Protein AF-A0A379E0E3-F1 (afdb_monomer_lite)

Organism: NCBI:txid28130

Foldseek 3Di:
DVVVCVVVVCDPVCVVVVDDVVCCCPPPVLVVVCVVVVVVLVVVLVVLVVPDPDPVSSVVVNVVSVVVDDRPVVVVVPDPCCCVDPVNVVVVVVVVVVVVVVVVVPDDPPDD

pLDDT: mean 87.69, std 11.71, range [48.81, 98.25]

Secondary structure (DSSP, 8-state):
-HHHHHHTT--TTTGGGGS-HHHHIIIIIHHHHHHHHHHHHHHHHHHHHHH-SSHHHHHHHHHHHHHH---HHHHHHH--GGGGSHHHHHHHHHHHHHHHHHHHTTSPP---

Structure (mmCIF, N/CA/C/O backbone):
data_AF-A0A379E0E3-F1
#
_entry.id   AF-A0A379E0E3-F1
#
loop_
_atom_site.group_PDB
_atom_site.id
_atom_site.type_symbol
_atom_site.label_atom_id
_atom_site.label_alt_id
_atom_site.label_comp_id
_atom_site.label_asym_id
_atom_site.label_entity_id
_atom_site.label_seq_id
_atom_site.pdbx_PDB_ins_code
_atom_site.Cartn_x
_atom_site.Cartn_y
_atom_site.Cartn_z
_atom_site.occupancy
_atom_site.B_iso_or_equiv
_atom_site.auth_seq_id
_atom_site.auth_comp_id
_atom_site.auth_asym_id
_atom_site.auth_atom_id
_atom_site.pdbx_PDB_model_num
ATOM 1 N N . MET A 1 1 ? -30.449 -12.482 14.957 1.00 63.12 1 MET A N 1
ATOM 2 C CA . MET A 1 1 ? -29.069 -12.494 14.410 1.00 63.12 1 MET A CA 1
ATOM 3 C C . MET A 1 1 ? -28.613 -11.135 13.870 1.00 63.12 1 MET A C 1
ATOM 5 O O . MET A 1 1 ? -27.628 -10.616 14.372 1.00 63.12 1 MET A O 1
ATOM 9 N N . LYS A 1 2 ? -29.271 -10.526 12.862 1.00 73.44 2 LYS A N 1
ATOM 10 C CA . LYS A 1 2 ? -28.854 -9.197 12.344 1.00 73.44 2 LYS A CA 1
ATOM 11 C C . LYS A 1 2 ? -29.032 -8.062 13.362 1.00 73.44 2 LYS A C 1
ATOM 13 O O . LYS A 1 2 ? -28.179 -7.184 13.435 1.00 73.44 2 LYS A O 1
ATOM 18 N N . GLU A 1 3 ? -30.115 -8.085 14.136 1.00 81.25 3 GLU A N 1
ATOM 19 C CA . GLU A 1 3 ? -30.356 -7.079 15.178 1.00 81.25 3 GLU A CA 1
ATOM 20 C C . GLU A 1 3 ? -29.383 -7.230 16.349 1.00 81.25 3 GLU A C 1
ATOM 22 O O . GLU A 1 3 ? -28.804 -6.239 16.776 1.00 81.25 3 GLU A O 1
ATOM 27 N N . ASP A 1 4 ? -29.090 -8.459 16.776 1.00 81.19 4 ASP A N 1
ATOM 28 C CA . ASP A 1 4 ? -28.134 -8.742 17.861 1.00 81.19 4 ASP A CA 1
ATOM 29 C C . ASP A 1 4 ? -26.728 -8.201 17.555 1.00 81.19 4 ASP A C 1
ATOM 31 O O . ASP A 1 4 ? -26.085 -7.579 18.394 1.00 81.19 4 ASP A O 1
ATOM 35 N N . ILE A 1 5 ? -26.268 -8.370 16.312 1.00 82.19 5 ILE A N 1
ATOM 36 C CA . ILE A 1 5 ? -24.976 -7.852 15.840 1.00 82.19 5 ILE A CA 1
ATOM 37 C C . ILE A 1 5 ? -24.971 -6.313 15.843 1.00 82.19 5 ILE A C 1
ATOM 39 O O . ILE A 1 5 ? -23.987 -5.686 16.239 1.00 82.19 5 ILE A O 1
ATOM 43 N N . LYS A 1 6 ? -26.095 -5.691 15.476 1.00 83.75 6 LYS A N 1
ATOM 44 C CA . LYS A 1 6 ? -26.261 -4.234 15.531 1.00 83.75 6 LYS A CA 1
ATOM 45 C C . LYS A 1 6 ? -26.279 -3.717 16.974 1.00 83.75 6 LYS A C 1
ATOM 47 O O . LYS A 1 6 ? -25.661 -2.690 17.24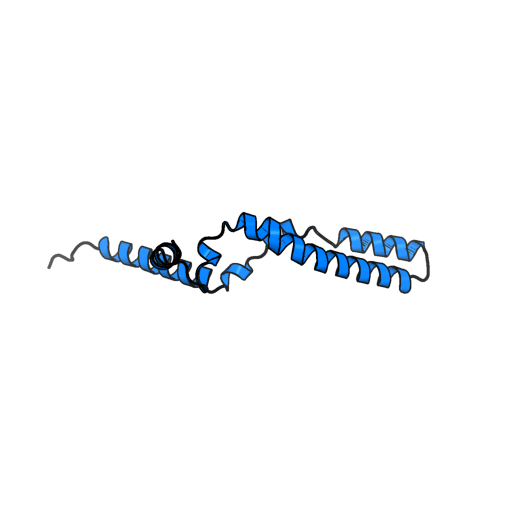8 1.00 83.75 6 LYS A O 1
ATOM 52 N N . HIS A 1 7 ? -26.914 -4.443 17.897 1.00 85.38 7 HIS A N 1
ATOM 53 C CA . HIS A 1 7 ? -26.894 -4.151 19.335 1.00 85.38 7 HIS A CA 1
ATOM 54 C C . HIS A 1 7 ? -25.488 -4.239 19.939 1.00 85.38 7 HIS A C 1
ATOM 56 O O . HIS A 1 7 ? -25.162 -3.461 20.830 1.00 85.38 7 HIS A O 1
ATOM 62 N N . LEU A 1 8 ? -24.627 -5.114 19.409 1.00 81.38 8 LEU A N 1
ATOM 63 C CA . LEU A 1 8 ? -23.209 -5.199 19.779 1.00 81.38 8 LEU A CA 1
ATOM 64 C C . LEU A 1 8 ? -22.348 -4.055 19.213 1.00 81.38 8 LEU A C 1
ATOM 66 O O . LEU A 1 8 ? -21.138 -4.046 19.431 1.00 81.38 8 LEU A O 1
ATOM 70 N N . GLY A 1 9 ? -22.946 -3.094 18.498 1.00 80.19 9 GLY A N 1
ATOM 71 C CA . GLY A 1 9 ? -22.261 -1.919 17.959 1.00 80.19 9 GLY A CA 1
ATOM 72 C C . GLY A 1 9 ? -21.726 -2.095 16.539 1.00 80.19 9 GLY A C 1
ATOM 73 O O . GLY A 1 9 ? -21.021 -1.214 16.046 1.00 80.19 9 GLY A O 1
ATOM 74 N N . VAL A 1 10 ? -22.068 -3.188 15.850 1.00 84.38 10 VAL A N 1
ATOM 75 C CA . VAL A 1 10 ? -21.678 -3.419 14.453 1.00 84.38 10 VAL A CA 1
ATOM 76 C C . VAL A 1 10 ? -22.637 -2.668 13.524 1.00 84.38 10 VAL A C 1
ATOM 78 O O . VAL A 1 10 ? -23.772 -3.073 13.274 1.00 84.38 10 VAL A O 1
ATOM 81 N N . THR A 1 11 ? -22.169 -1.542 12.999 1.00 86.56 11 THR A N 1
ATOM 82 C CA . THR A 1 11 ? -22.868 -0.686 12.028 1.00 86.56 11 THR A CA 1
ATOM 83 C C . THR A 1 11 ? -22.024 -0.576 10.759 1.00 86.56 11 THR A C 1
ATOM 85 O O . THR A 1 11 ? -20.824 -0.849 10.827 1.00 86.56 11 THR A O 1
ATOM 88 N N . PRO A 1 12 ? -22.559 -0.147 9.602 1.00 83.94 12 PRO A N 1
ATOM 89 C CA . PRO A 1 12 ? -21.736 0.059 8.405 1.00 83.94 12 PRO A CA 1
ATOM 90 C C . PRO A 1 12 ? -20.495 0.935 8.655 1.00 83.94 12 PRO A C 1
ATOM 92 O O . PRO A 1 12 ? -19.447 0.707 8.062 1.00 83.94 12 PRO A O 1
ATOM 95 N N . GLN A 1 13 ? -20.586 1.886 9.588 1.00 81.75 13 GLN A N 1
ATOM 96 C CA . GLN A 1 13 ? -19.505 2.793 9.969 1.00 81.75 13 GLN A CA 1
ATOM 97 C C . GLN A 1 13 ? -18.474 2.160 10.917 1.00 81.75 13 GLN A C 1
ATOM 99 O O . GLN A 1 13 ? -17.332 2.606 10.948 1.00 81.75 13 GLN A O 1
ATOM 104 N N . THR A 1 14 ? -18.847 1.140 11.694 1.00 80.44 14 THR A N 1
ATOM 105 C CA . THR A 1 14 ? -18.003 0.528 12.741 1.00 80.44 14 THR A CA 1
ATOM 106 C C . THR A 1 14 ? -17.624 -0.921 12.454 1.00 80.44 14 THR A C 1
ATOM 108 O O . THR A 1 14 ? -16.769 -1.468 13.139 1.00 80.44 14 THR A O 1
ATOM 111 N N . THR A 1 15 ? -18.202 -1.547 11.424 1.00 82.06 15 THR A N 1
ATOM 112 C CA . THR A 1 15 ? -17.990 -2.967 11.089 1.00 82.06 15 THR A CA 1
ATOM 113 C C . THR A 1 15 ? -16.513 -3.299 10.883 1.00 82.06 15 THR A C 1
ATOM 115 O O . THR A 1 15 ? -16.078 -4.379 11.271 1.00 82.06 15 THR A O 1
ATOM 118 N N . TYR A 1 16 ? -15.714 -2.361 10.359 1.00 76.06 16 TYR A N 1
ATOM 119 C CA . TYR A 1 16 ? -14.273 -2.563 10.173 1.00 76.06 16 TYR A CA 1
ATOM 120 C C . TYR A 1 16 ? -13.519 -2.844 11.490 1.00 76.06 16 TYR A C 1
ATOM 122 O O . TYR A 1 16 ? -12.468 -3.474 11.445 1.00 76.06 16 TYR A O 1
ATOM 130 N N . LEU A 1 17 ? -14.052 -2.425 12.649 1.00 75.56 17 LEU A N 1
ATOM 131 C CA . LEU A 1 17 ? -13.477 -2.695 13.977 1.00 75.56 17 LEU A CA 1
ATOM 132 C C . LEU A 1 17 ? -13.638 -4.156 14.416 1.00 75.56 17 LEU A C 1
ATOM 134 O O . LEU A 1 17 ? -12.892 -4.620 15.272 1.00 75.56 17 LEU A O 1
ATOM 138 N N . TYR A 1 18 ? -14.600 -4.873 13.836 1.00 77.69 18 TYR A N 1
ATOM 139 C CA . TYR A 1 18 ? -14.919 -6.263 14.174 1.00 77.69 18 TYR A CA 1
ATOM 140 C C . TYR A 1 18 ? -14.301 -7.257 13.185 1.00 77.69 18 TYR A C 1
ATOM 142 O O . TYR A 1 18 ? -14.430 -8.469 13.347 1.00 77.69 18 TYR A O 1
ATOM 150 N N . ILE A 1 19 ? -13.619 -6.751 12.155 1.00 80.50 19 ILE A N 1
ATOM 151 C CA . ILE A 1 19 ? -12.837 -7.560 11.226 1.00 80.50 19 ILE A CA 1
ATOM 152 C C . ILE A 1 19 ? -11.437 -7.715 11.807 1.00 80.50 19 ILE A C 1
ATOM 154 O O . ILE A 1 19 ? -10.823 -6.759 12.283 1.00 80.50 19 ILE A O 1
ATOM 158 N N . GLN A 1 20 ? -10.889 -8.922 11.726 1.00 82.88 20 GLN A N 1
ATOM 159 C CA . GLN A 1 20 ? -9.505 -9.135 12.110 1.00 82.88 20 GLN A CA 1
ATOM 160 C C . GLN A 1 20 ? -8.581 -8.407 11.122 1.00 82.88 20 GLN A C 1
ATOM 162 O O . GLN A 1 20 ? -8.517 -8.757 9.942 1.00 82.88 20 GLN A O 1
ATOM 167 N N . GLY A 1 21 ? -7.856 -7.395 11.607 1.00 81.31 21 GLY A N 1
ATOM 168 C CA . GLY A 1 21 ? -7.066 -6.501 10.754 1.00 81.31 21 GLY A CA 1
ATOM 169 C C . GLY A 1 21 ? -6.034 -7.217 9.877 1.00 81.31 21 GLY A C 1
ATOM 170 O O . GLY A 1 21 ? -5.831 -6.813 8.735 1.00 81.31 21 GLY A O 1
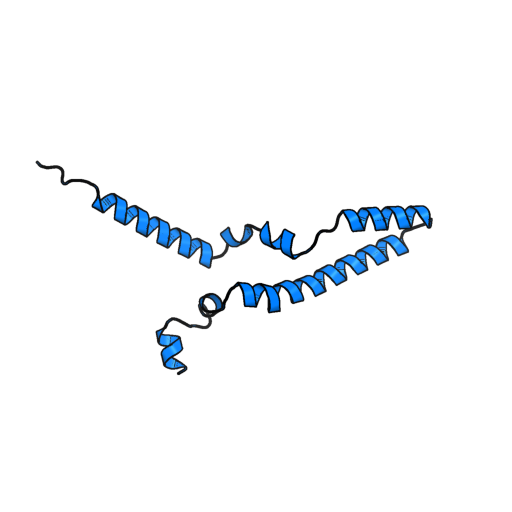ATOM 171 N N . HIS A 1 22 ? -5.439 -8.315 10.361 1.00 85.94 22 HIS A N 1
ATOM 172 C CA . HIS A 1 22 ? -4.476 -9.094 9.575 1.00 85.94 22 HIS A CA 1
ATOM 173 C C . HIS A 1 22 ? -5.137 -9.790 8.368 1.00 85.94 22 HIS A C 1
ATOM 175 O O . HIS A 1 22 ? -4.593 -9.744 7.273 1.00 85.94 22 HIS A O 1
ATOM 181 N N . HIS A 1 23 ? -6.359 -10.320 8.513 1.00 88.50 23 HIS A N 1
ATOM 182 C CA . HIS A 1 23 ? -7.087 -10.927 7.395 1.00 88.50 23 HIS A CA 1
ATOM 183 C C . HIS A 1 23 ? -7.416 -9.902 6.306 1.00 88.50 23 HIS A C 1
ATOM 185 O O . HIS A 1 23 ? -7.296 -10.212 5.121 1.00 88.50 23 HIS A O 1
ATOM 191 N N . LEU A 1 24 ? -7.815 -8.684 6.690 1.00 86.62 24 LEU A N 1
ATOM 192 C CA . LEU A 1 24 ? -8.054 -7.598 5.736 1.00 86.62 24 LEU A CA 1
ATOM 193 C C . LEU A 1 24 ? -6.753 -7.200 5.023 1.00 86.62 24 LEU A C 1
ATOM 195 O O . LEU A 1 24 ? -6.742 -6.985 3.809 1.00 86.62 24 LEU A O 1
ATOM 199 N N . PHE A 1 25 ? -5.655 -7.130 5.775 1.00 88.44 25 PHE A N 1
ATOM 200 C CA . PHE A 1 25 ? -4.338 -6.811 5.245 1.00 88.44 25 PHE A CA 1
ATOM 201 C C . PHE A 1 25 ? -3.876 -7.850 4.211 1.00 88.44 25 PHE A C 1
ATOM 203 O O . PHE A 1 25 ? -3.595 -7.485 3.069 1.00 88.44 25 PHE A O 1
ATOM 210 N N . ASP A 1 26 ? -3.876 -9.131 4.575 1.00 91.12 26 ASP A N 1
ATOM 211 C CA . ASP A 1 26 ? -3.324 -10.212 3.752 1.00 91.12 26 ASP A CA 1
ATOM 212 C C . ASP A 1 26 ? -4.195 -10.546 2.533 1.00 91.12 26 ASP A C 1
ATOM 214 O O . ASP A 1 26 ? -3.664 -10.840 1.462 1.00 91.12 26 ASP A O 1
ATOM 218 N N . ASN A 1 27 ? -5.526 -10.476 2.662 1.00 91.69 27 ASN A N 1
ATOM 219 C CA . ASN A 1 27 ? -6.440 -10.933 1.607 1.00 91.69 27 ASN A CA 1
ATOM 220 C C . ASN A 1 27 ? -6.984 -9.816 0.713 1.00 91.69 27 ASN A C 1
ATOM 222 O O . ASN A 1 27 ? -7.441 -10.097 -0.394 1.00 91.69 27 ASN A O 1
ATOM 226 N N . VAL A 1 28 ? -6.961 -8.558 1.164 1.00 91.00 28 VAL A N 1
ATOM 227 C CA . VAL A 1 28 ? -7.529 -7.433 0.401 1.00 91.00 28 VAL A CA 1
ATOM 228 C C . VAL A 1 28 ? -6.462 -6.399 0.077 1.00 91.00 28 VAL A C 1
ATOM 230 O O . VAL A 1 28 ? -6.222 -6.111 -1.096 1.00 91.00 28 VAL A O 1
ATOM 233 N N . VAL A 1 29 ? -5.791 -5.863 1.098 1.00 91.25 29 VAL A N 1
ATOM 234 C CA . VAL A 1 29 ? -4.860 -4.738 0.927 1.00 91.25 29 VAL A CA 1
ATOM 235 C C . VAL A 1 29 ? -3.620 -5.152 0.135 1.00 91.25 29 VAL A C 1
ATOM 237 O O . VAL A 1 29 ? -3.301 -4.520 -0.874 1.00 91.25 29 VAL A O 1
ATOM 240 N N . VAL A 1 30 ? -2.934 -6.220 0.553 1.00 94.44 30 VAL A N 1
ATOM 241 C CA . VAL A 1 30 ? -1.708 -6.694 -0.107 1.00 94.44 30 VAL A CA 1
ATOM 242 C C . VAL A 1 30 ? -1.972 -7.124 -1.557 1.00 94.44 30 VAL A C 1
ATOM 244 O O . VAL A 1 30 ? -1.238 -6.659 -2.432 1.00 94.44 30 VAL A O 1
ATOM 247 N N . PRO A 1 31 ? -3.009 -7.927 -1.880 1.00 95.38 31 PRO A N 1
ATOM 248 C CA . PRO A 1 31 ? -3.291 -8.308 -3.261 1.00 95.38 31 PRO A CA 1
ATOM 249 C C . PRO A 1 31 ? -3.646 -7.119 -4.154 1.00 95.38 31 PRO A C 1
ATOM 251 O O . PRO A 1 31 ? -3.161 -7.054 -5.284 1.00 95.38 31 PRO A O 1
ATOM 254 N N . ALA A 1 32 ? -4.442 -6.164 -3.660 1.00 95.19 32 ALA A N 1
ATOM 255 C CA . ALA A 1 32 ? -4.803 -4.972 -4.424 1.00 95.19 32 ALA A CA 1
ATOM 256 C C . ALA A 1 32 ? -3.570 -4.115 -4.746 1.00 95.19 32 ALA A C 1
ATOM 258 O O . ALA A 1 32 ? -3.327 -3.788 -5.908 1.00 95.19 32 ALA A O 1
ATOM 259 N N . LEU A 1 33 ? -2.748 -3.813 -3.735 1.00 95.31 33 LEU A N 1
ATOM 260 C CA . LEU A 1 33 ? -1.529 -3.027 -3.924 1.00 95.31 33 LEU A CA 1
ATOM 261 C C . LEU A 1 33 ? -0.511 -3.745 -4.804 1.00 95.31 33 LEU A C 1
ATOM 263 O O . LEU A 1 33 ? 0.093 -3.111 -5.663 1.00 95.31 33 LEU A O 1
ATOM 267 N N . LYS A 1 34 ? -0.368 -5.067 -4.660 1.00 95.50 34 LYS A N 1
ATOM 268 C CA . LYS A 1 34 ? 0.529 -5.862 -5.502 1.00 95.50 34 LYS A CA 1
ATOM 269 C C . LYS A 1 34 ? 0.217 -5.698 -6.983 1.00 95.50 34 LYS A C 1
ATOM 271 O O . LYS A 1 34 ? 1.125 -5.450 -7.764 1.00 95.50 34 LYS A O 1
ATOM 276 N N . ARG A 1 35 ? -1.060 -5.735 -7.373 1.00 96.19 35 ARG A N 1
ATOM 277 C CA . ARG A 1 35 ? -1.456 -5.545 -8.779 1.00 96.19 35 ARG A CA 1
ATOM 278 C C . ARG A 1 35 ? -1.047 -4.178 -9.326 1.00 96.19 35 ARG A C 1
ATOM 280 O O . ARG A 1 35 ? -0.602 -4.102 -10.470 1.00 96.19 35 ARG A O 1
ATOM 287 N N . VAL A 1 36 ? -1.185 -3.130 -8.515 1.00 96.62 36 VAL A N 1
ATOM 288 C CA . VAL A 1 36 ? -0.798 -1.763 -8.885 1.00 96.62 36 VAL A CA 1
ATOM 289 C C . VAL A 1 36 ? 0.723 -1.643 -8.984 1.00 96.62 36 VAL A C 1
ATOM 291 O O . VAL A 1 36 ? 1.229 -1.214 -10.016 1.00 96.62 36 VAL A O 1
ATOM 294 N N . CYS A 1 37 ? 1.460 -2.076 -7.960 1.00 96.00 37 CYS A N 1
ATOM 295 C CA . CYS A 1 37 ? 2.922 -2.019 -7.944 1.00 96.00 37 CYS A CA 1
ATOM 296 C C . CYS A 1 37 ? 3.540 -2.834 -9.086 1.00 96.00 37 CYS A C 1
ATOM 298 O O . CYS A 1 37 ? 4.392 -2.318 -9.799 1.00 96.00 37 CYS A O 1
ATOM 300 N N . ASP A 1 38 ? 3.058 -4.056 -9.325 1.00 95.75 38 ASP A N 1
ATOM 301 C CA . ASP A 1 38 ? 3.530 -4.901 -10.424 1.00 95.75 38 ASP A CA 1
ATOM 302 C C . ASP A 1 38 ? 3.312 -4.223 -11.787 1.00 95.75 38 ASP A C 1
ATOM 304 O O . ASP A 1 38 ? 4.096 -4.410 -12.716 1.00 95.75 38 ASP A O 1
ATOM 308 N N . ARG A 1 39 ? 2.224 -3.453 -11.941 1.00 97.75 39 ARG A N 1
ATOM 309 C CA . ARG A 1 39 ? 1.967 -2.694 -13.169 1.00 97.75 39 ARG A CA 1
ATOM 310 C C . ARG A 1 39 ? 2.959 -1.545 -13.329 1.00 97.75 39 ARG A C 1
ATOM 312 O O . ARG A 1 39 ? 3.544 -1.435 -14.398 1.00 97.75 39 ARG A O 1
ATOM 319 N N . LEU A 1 40 ? 3.170 -0.758 -12.276 1.00 97.62 40 LEU A N 1
ATOM 320 C CA . LEU A 1 40 ? 4.111 0.364 -12.283 1.00 97.62 40 LEU A CA 1
ATOM 321 C C . LEU A 1 40 ? 5.549 -0.092 -12.558 1.00 97.62 40 LEU A C 1
ATOM 323 O O . LEU A 1 40 ? 6.247 0.547 -13.339 1.00 97.62 40 LEU A O 1
ATOM 327 N N . ILE A 1 41 ? 5.963 -1.219 -11.971 1.00 97.06 41 ILE A N 1
ATOM 328 C CA . ILE A 1 41 ? 7.279 -1.827 -12.213 1.00 97.06 41 ILE A CA 1
ATOM 329 C C . ILE A 1 41 ? 7.438 -2.184 -13.691 1.00 97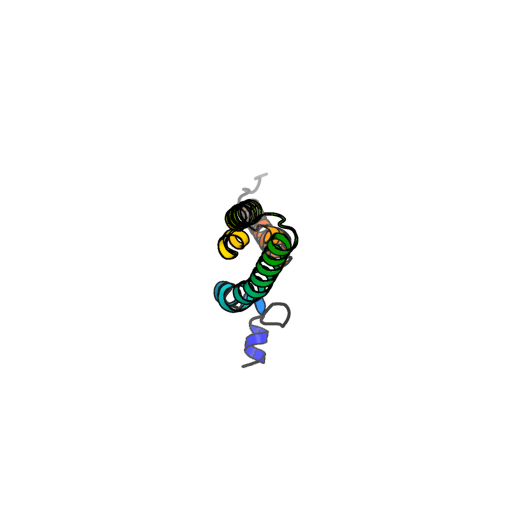.06 41 ILE A C 1
ATOM 331 O O . ILE A 1 41 ? 8.410 -1.772 -14.314 1.00 97.06 41 ILE A O 1
ATOM 335 N N . ARG A 1 42 ? 6.456 -2.874 -14.285 1.00 97.50 42 ARG A N 1
ATOM 336 C CA . ARG A 1 42 ? 6.502 -3.240 -15.711 1.00 97.50 42 ARG A CA 1
ATOM 337 C C . ARG A 1 42 ? 6.508 -2.034 -16.643 1.00 97.50 42 ARG A C 1
ATOM 339 O O . ARG A 1 42 ? 7.197 -2.062 -17.660 1.00 97.50 42 ARG A O 1
ATOM 346 N N . ASP A 1 43 ? 5.717 -1.009 -16.334 1.00 98.25 43 ASP A N 1
ATOM 347 C CA . ASP A 1 43 ? 5.671 0.210 -17.143 1.00 98.25 43 ASP A CA 1
ATOM 348 C C . ASP A 1 43 ? 7.048 0.904 -17.121 1.00 98.25 43 ASP A C 1
ATOM 350 O O . ASP A 1 43 ? 7.559 1.271 -18.178 1.00 98.25 43 ASP A O 1
ATOM 354 N N . MET A 1 44 ? 7.703 0.959 -15.955 1.00 97.88 44 MET A N 1
ATOM 355 C CA . MET A 1 44 ? 9.059 1.502 -15.814 1.00 97.88 44 MET A CA 1
ATOM 356 C C . MET A 1 44 ? 10.119 0.651 -16.530 1.00 97.88 44 MET A C 1
ATOM 358 O O . MET A 1 44 ? 10.960 1.177 -17.254 1.00 97.88 44 MET A O 1
ATOM 362 N N . GLU A 1 45 ? 10.071 -0.677 -16.393 1.00 97.38 45 GLU A N 1
ATOM 363 C CA . GLU A 1 45 ? 10.966 -1.579 -17.129 1.00 97.38 45 GLU A CA 1
ATOM 364 C C . GLU A 1 45 ? 10.807 -1.409 -18.646 1.00 97.38 45 GLU A C 1
ATOM 366 O O . GLU A 1 45 ? 11.797 -1.367 -19.373 1.00 97.38 45 GLU A O 1
ATOM 371 N N . THR A 1 46 ? 9.570 -1.258 -19.129 1.00 97.94 46 THR A N 1
ATOM 372 C CA . THR A 1 46 ? 9.274 -1.014 -20.549 1.00 97.94 46 THR A CA 1
ATOM 373 C C . THR A 1 46 ? 9.851 0.322 -21.016 1.00 97.94 46 THR A C 1
ATOM 375 O O . THR A 1 46 ? 10.387 0.409 -22.121 1.00 97.94 46 THR A O 1
ATOM 378 N N . GLU A 1 47 ? 9.775 1.359 -20.184 1.00 98.00 47 GLU A N 1
ATOM 379 C CA . GLU A 1 47 ? 10.359 2.669 -20.470 1.00 98.00 47 GLU A CA 1
ATOM 380 C C . GLU A 1 47 ? 11.888 2.601 -20.588 1.00 98.00 47 GLU A C 1
ATOM 382 O O . GLU A 1 47 ? 12.442 3.078 -21.580 1.00 98.00 47 GLU A O 1
ATOM 387 N N . ILE A 1 48 ? 12.563 1.921 -19.653 1.00 97.44 48 ILE A N 1
ATOM 388 C CA . ILE A 1 48 ? 14.015 1.677 -19.714 1.00 97.44 48 ILE A CA 1
ATOM 389 C C . ILE A 1 48 ? 14.379 0.950 -21.012 1.00 97.44 48 ILE A C 1
ATOM 391 O O . ILE A 1 48 ? 15.318 1.329 -21.713 1.00 97.44 48 ILE A O 1
A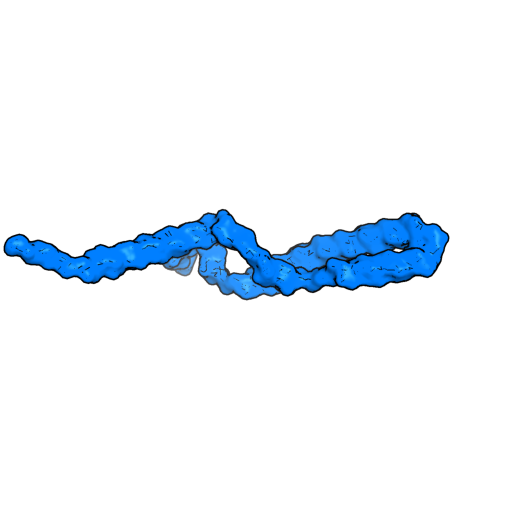TOM 395 N N . GLN A 1 49 ? 13.619 -0.088 -21.376 1.00 95.88 49 GLN A N 1
ATOM 396 C CA . GLN A 1 49 ? 13.874 -0.833 -22.608 1.00 95.88 49 GLN A CA 1
ATOM 397 C C . GLN A 1 49 ? 13.680 0.022 -23.862 1.00 95.88 49 GLN A C 1
ATOM 399 O O . GLN A 1 49 ? 14.456 -0.106 -24.805 1.00 95.88 49 GLN A O 1
ATOM 404 N N . ARG A 1 50 ? 12.668 0.892 -23.871 1.00 97.12 50 ARG A N 1
ATOM 405 C CA . ARG A 1 50 ? 12.366 1.782 -24.995 1.00 97.12 50 ARG A CA 1
ATOM 406 C C . ARG A 1 50 ? 13.417 2.879 -25.179 1.00 97.12 50 ARG A C 1
ATOM 408 O O . ARG A 1 50 ? 13.686 3.257 -26.316 1.00 97.12 50 ARG A O 1
ATOM 415 N N . ASN A 1 51 ? 13.974 3.397 -24.087 1.00 96.56 51 ASN A N 1
ATOM 416 C CA . ASN A 1 51 ? 14.904 4.529 -24.107 1.00 96.56 51 ASN A CA 1
ATOM 417 C C . ASN A 1 51 ? 16.374 4.111 -24.275 1.00 96.56 51 ASN A C 1
ATOM 419 O O . ASN A 1 51 ? 17.219 4.950 -24.588 1.00 96.56 51 ASN A O 1
ATOM 423 N N . ALA A 1 52 ? 16.698 2.833 -24.072 1.00 96.00 52 ALA A N 1
ATOM 424 C CA . ALA A 1 52 ? 18.070 2.360 -24.158 1.00 96.00 52 ALA A CA 1
ATOM 425 C C . ALA A 1 52 ? 18.614 2.385 -25.595 1.00 96.00 52 ALA A C 1
ATOM 427 O O . ALA A 1 52 ? 18.060 1.775 -26.507 1.00 96.00 52 ALA A O 1
ATOM 428 N N . VAL A 1 53 ? 19.775 3.021 -25.770 1.00 95.19 53 VAL A N 1
ATOM 429 C CA . VAL A 1 53 ? 20.514 3.032 -27.046 1.00 95.19 53 VAL A CA 1
ATOM 430 C C . VAL A 1 53 ? 21.452 1.822 -27.153 1.00 95.19 53 VAL A C 1
ATOM 432 O O . VAL A 1 53 ? 21.722 1.318 -28.243 1.00 95.19 53 VAL A O 1
ATOM 435 N N . HIS A 1 54 ? 21.933 1.316 -26.011 1.00 96.31 54 HIS A N 1
ATOM 436 C CA . HIS A 1 54 ? 22.878 0.204 -25.934 1.00 96.31 54 HIS A CA 1
ATOM 437 C C . HIS A 1 54 ? 22.456 -0.842 -24.896 1.00 96.31 54 HIS A C 1
ATOM 439 O O . HIS A 1 54 ? 22.022 -0.511 -23.794 1.00 96.31 54 HIS A O 1
ATOM 445 N N . ILE A 1 55 ? 22.692 -2.122 -25.204 1.00 95.94 55 ILE A N 1
ATOM 446 C CA . ILE A 1 55 ? 22.340 -3.257 -24.331 1.00 95.94 55 ILE A CA 1
ATOM 447 C C . ILE A 1 55 ? 23.012 -3.198 -22.947 1.00 95.94 55 ILE A C 1
ATOM 449 O O . ILE A 1 55 ? 22.442 -3.645 -21.955 1.00 95.94 55 ILE A O 1
ATOM 453 N N . VAL A 1 56 ? 24.220 -2.628 -22.857 1.00 97.25 56 VAL A N 1
ATOM 454 C CA . VAL A 1 56 ? 24.937 -2.463 -21.580 1.00 97.25 56 VAL A CA 1
ATOM 455 C C . VAL A 1 56 ? 24.267 -1.395 -20.716 1.00 97.25 56 VAL A C 1
ATOM 457 O O . VAL A 1 56 ? 24.050 -1.627 -19.530 1.00 97.25 56 VAL A O 1
ATOM 460 N N . GLN A 1 57 ? 23.878 -0.264 -21.311 1.00 97.00 57 GLN A N 1
ATOM 461 C CA . GLN A 1 57 ? 23.134 0.788 -20.615 1.00 97.00 57 GLN A CA 1
ATOM 462 C C . GLN A 1 57 ? 21.800 0.241 -20.090 1.00 97.00 57 GLN A C 1
ATOM 464 O O . GLN A 1 57 ? 21.520 0.361 -18.901 1.00 97.00 57 GLN A O 1
ATOM 469 N N . GLN A 1 58 ? 21.038 -0.446 -20.947 1.00 97.50 58 GLN A N 1
ATOM 470 C CA . GLN A 1 58 ? 19.763 -1.069 -20.583 1.00 97.50 58 GLN A CA 1
ATOM 471 C C . GLN A 1 58 ? 19.893 -1.986 -19.361 1.00 97.50 58 GLN A C 1
ATOM 473 O O . GLN A 1 58 ? 19.101 -1.909 -18.425 1.00 97.50 58 GLN A O 1
ATOM 478 N N . ARG A 1 59 ? 20.909 -2.860 -19.351 1.00 97.56 59 ARG A N 1
ATOM 479 C CA . ARG A 1 59 ? 21.161 -3.785 -18.236 1.00 97.56 59 ARG A CA 1
ATOM 480 C C . ARG A 1 59 ? 21.519 -3.057 -16.946 1.00 97.56 59 ARG A C 1
ATOM 482 O O . ARG A 1 59 ? 21.061 -3.468 -15.880 1.00 97.56 59 ARG A O 1
ATOM 489 N N . ASN A 1 60 ? 22.317 -1.996 -17.041 1.00 97.31 60 ASN A N 1
ATOM 490 C CA . ASN A 1 60 ? 22.711 -1.201 -15.883 1.00 97.31 60 ASN A CA 1
ATOM 491 C C . ASN A 1 60 ? 21.506 -0.478 -15.274 1.00 97.31 60 ASN A C 1
ATOM 493 O O . ASN A 1 60 ? 21.324 -0.520 -14.060 1.00 97.31 60 ASN A O 1
ATOM 497 N N . GLU A 1 61 ? 20.658 0.125 -16.108 1.00 97.88 61 GLU A N 1
ATOM 498 C CA . GLU A 1 61 ? 19.442 0.808 -15.660 1.00 97.88 61 GLU A CA 1
ATOM 499 C C . GLU A 1 61 ? 18.427 -0.167 -15.057 1.00 97.88 61 GLU A C 1
ATOM 501 O O . GLU A 1 61 ? 17.937 0.082 -13.958 1.00 97.88 61 GLU A O 1
ATOM 506 N N . LEU A 1 62 ? 18.179 -1.320 -15.694 1.00 97.81 62 LEU A N 1
ATOM 507 C CA . LEU A 1 62 ? 17.304 -2.359 -15.131 1.00 97.81 62 LEU A CA 1
ATOM 508 C C . LEU A 1 62 ? 17.815 -2.864 -13.775 1.00 97.81 62 LEU A C 1
ATOM 510 O O . LEU A 1 62 ? 17.031 -3.023 -12.842 1.00 97.81 62 LEU A O 1
ATOM 514 N N . SER A 1 63 ? 19.127 -3.080 -13.644 1.00 97.62 63 SER A N 1
ATOM 515 C CA . SER A 1 63 ? 19.730 -3.515 -12.377 1.00 97.62 63 SER A CA 1
ATOM 516 C C . SER A 1 63 ? 19.611 -2.430 -11.305 1.00 97.62 63 SER A C 1
ATOM 518 O O . SER A 1 63 ? 19.209 -2.713 -10.180 1.00 97.62 63 SER A O 1
ATOM 520 N N . SER A 1 64 ? 19.903 -1.173 -11.654 1.00 97.50 64 SER A N 1
ATOM 521 C CA . SER A 1 64 ? 19.764 -0.033 -10.742 1.00 97.50 64 SER A CA 1
ATOM 522 C C . SER A 1 64 ? 18.318 0.135 -10.269 1.00 97.50 64 SER A C 1
ATOM 524 O O . SER A 1 64 ? 18.079 0.250 -9.066 1.00 97.50 64 SER A O 1
ATOM 526 N N . TYR A 1 65 ? 17.352 0.050 -11.187 1.00 97.50 65 TYR A N 1
ATOM 527 C CA . TYR A 1 65 ? 15.934 0.114 -10.858 1.00 97.50 65 TYR A CA 1
ATOM 528 C C . TYR A 1 65 ? 15.508 -1.047 -9.953 1.00 97.50 65 TYR A C 1
ATOM 530 O O . TYR A 1 65 ? 14.929 -0.809 -8.892 1.00 97.50 65 TYR A O 1
ATOM 538 N N . SER A 1 66 ? 15.876 -2.285 -10.299 1.00 95.44 66 SER A N 1
ATOM 539 C CA . SER A 1 66 ? 15.584 -3.470 -9.484 1.00 95.44 66 SER A CA 1
ATOM 540 C C . SER A 1 66 ? 16.154 -3.377 -8.065 1.00 95.44 66 SER A C 1
ATOM 542 O O . SER A 1 66 ? 15.565 -3.942 -7.147 1.00 95.44 66 SER A O 1
ATOM 544 N N . HIS A 1 67 ? 17.282 -2.692 -7.865 1.00 96.00 67 HIS A N 1
ATOM 545 C CA . HIS A 1 67 ? 17.858 -2.465 -6.536 1.00 96.00 67 HIS A CA 1
ATOM 546 C C . HIS A 1 67 ? 17.184 -1.324 -5.764 1.00 96.00 67 HIS A C 1
ATOM 548 O O . HIS A 1 67 ? 17.279 -1.281 -4.539 1.00 96.00 67 HIS A O 1
ATOM 554 N N . SER A 1 68 ? 16.512 -0.407 -6.460 1.00 94.81 68 SER A N 1
ATOM 555 C CA . SER A 1 68 ? 15.795 0.720 -5.850 1.00 94.81 68 SER A CA 1
ATOM 556 C C . SER A 1 68 ? 14.375 0.383 -5.386 1.00 94.81 68 SER A C 1
ATOM 558 O O . SER A 1 68 ? 13.805 1.120 -4.582 1.00 94.81 68 SER A O 1
ATOM 560 N N . VAL A 1 69 ? 13.794 -0.714 -5.877 1.00 94.94 69 VAL A N 1
ATOM 561 C CA . VAL A 1 69 ? 12.453 -1.166 -5.484 1.00 94.94 69 VAL A CA 1
ATOM 562 C C . VAL A 1 69 ? 12.516 -2.086 -4.259 1.00 94.94 69 VAL A C 1
ATOM 564 O O . VAL A 1 69 ? 13.420 -2.904 -4.117 1.00 94.94 69 VAL A O 1
ATOM 567 N N . GLU A 1 70 ? 11.527 -1.979 -3.368 1.00 93.75 70 GLU A N 1
ATOM 568 C CA . GLU A 1 70 ? 11.399 -2.820 -2.168 1.00 93.75 70 GLU A CA 1
ATOM 569 C C . GLU A 1 70 ? 10.026 -3.512 -2.138 1.00 93.75 70 GLU A C 1
ATOM 571 O O . GLU A 1 70 ? 9.051 -3.063 -2.747 1.00 93.75 70 GLU A O 1
ATOM 576 N N . ASN A 1 71 ? 9.930 -4.623 -1.406 1.00 91.94 71 ASN A N 1
ATOM 577 C CA . ASN A 1 71 ? 8.673 -5.334 -1.211 1.00 91.94 71 ASN A CA 1
ATOM 578 C C . ASN A 1 71 ? 7.624 -4.477 -0.479 1.00 91.94 71 ASN A C 1
ATOM 580 O O . ASN A 1 71 ? 7.916 -3.740 0.465 1.00 91.94 71 ASN A O 1
ATOM 584 N N . ILE A 1 72 ? 6.359 -4.668 -0.857 1.00 91.88 72 ILE A N 1
ATOM 585 C CA . ILE A 1 72 ? 5.219 -3.869 -0.377 1.00 91.88 72 ILE A CA 1
ATOM 586 C C . ILE A 1 72 ? 5.006 -4.013 1.138 1.00 91.88 72 ILE A C 1
ATOM 588 O O . ILE A 1 72 ? 4.734 -3.032 1.824 1.00 91.88 72 ILE A O 1
ATOM 592 N N . ILE A 1 73 ? 5.131 -5.226 1.688 1.00 92.38 73 ILE A N 1
ATOM 593 C CA . ILE A 1 73 ? 4.821 -5.492 3.104 1.00 92.38 73 ILE A CA 1
ATOM 594 C C . ILE A 1 73 ? 5.746 -4.703 4.057 1.00 92.38 73 ILE A C 1
ATOM 596 O O . ILE A 1 73 ? 5.220 -4.004 4.927 1.00 92.38 73 ILE A O 1
ATOM 600 N N . PRO A 1 74 ? 7.089 -4.750 3.918 1.00 92.31 74 PRO A N 1
ATOM 601 C CA . PRO A 1 74 ? 7.992 -3.892 4.690 1.00 92.31 74 PRO A CA 1
ATOM 602 C C . PRO A 1 74 ? 7.665 -2.397 4.587 1.00 92.31 74 PRO A C 1
ATOM 604 O O . PRO A 1 74 ? 7.656 -1.704 5.606 1.00 92.31 74 PRO A O 1
ATOM 607 N N . MET A 1 75 ? 7.334 -1.912 3.385 1.00 91.25 75 MET A N 1
ATOM 608 C CA . MET A 1 75 ? 6.950 -0.514 3.157 1.00 91.25 75 MET A CA 1
ATOM 609 C C . MET A 1 75 ? 5.685 -0.124 3.924 1.00 91.25 75 MET A C 1
ATOM 611 O O . MET A 1 75 ? 5.658 0.913 4.588 1.00 91.25 75 MET A O 1
ATOM 615 N N . LEU A 1 76 ? 4.657 -0.975 3.903 1.00 89.50 76 LEU A N 1
ATOM 616 C CA . LEU A 1 76 ? 3.412 -0.734 4.633 1.00 89.50 76 LEU A CA 1
ATOM 617 C C . LEU A 1 76 ? 3.612 -0.753 6.151 1.00 89.50 76 LEU A C 1
ATOM 619 O O . LEU A 1 76 ? 2.984 0.035 6.849 1.00 89.50 76 LEU A O 1
ATOM 623 N N . ARG A 1 77 ? 4.514 -1.593 6.675 1.00 88.00 77 ARG A N 1
ATOM 624 C CA . ARG A 1 77 ? 4.822 -1.626 8.117 1.00 88.00 77 ARG A CA 1
ATOM 625 C C . ARG A 1 77 ? 5.505 -0.353 8.616 1.00 88.00 77 ARG A C 1
ATOM 627 O O . ARG A 1 77 ? 5.295 0.030 9.761 1.00 88.00 77 ARG A O 1
ATOM 634 N N . ARG A 1 78 ? 6.315 0.299 7.776 1.00 89.69 78 ARG A N 1
ATOM 635 C CA . ARG A 1 78 ? 6.956 1.588 8.097 1.00 89.69 78 ARG A CA 1
ATOM 636 C C . ARG A 1 78 ? 5.992 2.774 7.959 1.00 89.69 78 ARG A C 1
ATOM 638 O O . ARG A 1 78 ? 6.324 3.882 8.374 1.00 89.69 78 ARG A O 1
ATOM 645 N N . ASN A 1 79 ? 4.810 2.571 7.374 1.00 87.12 79 ASN A N 1
ATOM 646 C CA . ASN A 1 79 ? 3.842 3.638 7.176 1.00 87.12 79 ASN A CA 1
ATOM 647 C C . ASN A 1 79 ? 3.154 4.017 8.497 1.00 87.12 79 ASN A C 1
ATOM 649 O O . ASN A 1 79 ? 2.446 3.218 9.104 1.00 87.12 79 ASN A O 1
ATOM 653 N N . VAL A 1 80 ? 3.316 5.275 8.907 1.00 88.06 80 VAL A N 1
ATOM 654 C CA . VAL A 1 80 ? 2.704 5.824 10.129 1.00 88.06 80 VAL A CA 1
ATOM 655 C C . VAL A 1 80 ? 1.474 6.686 9.858 1.00 88.06 80 VAL A C 1
ATOM 657 O O . VAL A 1 80 ? 0.931 7.280 10.783 1.00 88.06 80 VAL A O 1
ATOM 660 N N . ALA A 1 81 ? 0.999 6.768 8.611 1.00 88.25 81 ALA A N 1
ATOM 661 C CA . ALA A 1 81 ? -0.104 7.658 8.240 1.00 88.25 81 ALA A CA 1
ATOM 662 C C . ALA A 1 81 ? -1.443 7.261 8.883 1.00 88.25 81 ALA A C 1
ATOM 664 O O . ALA A 1 81 ? -2.365 8.079 8.927 1.00 88.25 81 ALA A O 1
ATOM 665 N N . TYR A 1 82 ? -1.540 6.047 9.441 1.00 85.88 82 TYR A N 1
ATOM 666 C CA . TYR A 1 82 ? -2.670 5.637 10.273 1.00 85.88 82 TYR A CA 1
ATOM 667 C C . TYR A 1 82 ? -2.891 6.594 11.456 1.00 85.88 82 TYR A C 1
ATOM 669 O O . TYR A 1 82 ? -4.017 6.744 11.904 1.00 85.88 82 TYR A O 1
ATOM 677 N N . ASN A 1 83 ? -1.871 7.321 11.920 1.00 89.12 83 ASN A N 1
ATOM 678 C CA . ASN A 1 83 ? -2.033 8.313 12.985 1.00 89.12 83 ASN A CA 1
ATOM 679 C C . ASN A 1 83 ? -2.980 9.479 12.623 1.00 89.12 83 ASN A C 1
ATOM 681 O O . ASN A 1 83 ? -3.496 10.163 13.506 1.00 89.12 83 ASN A O 1
ATOM 685 N N . LYS A 1 84 ? -3.227 9.712 11.329 1.00 90.06 84 LYS A N 1
ATOM 686 C CA . LYS A 1 84 ? -4.169 10.725 10.839 1.00 90.06 84 LYS A CA 1
ATOM 687 C C . LYS A 1 84 ? -5.596 10.194 10.733 1.00 90.06 84 LYS A C 1
ATOM 689 O O . LYS A 1 84 ? -6.507 11.003 10.547 1.00 90.06 84 LYS A O 1
ATOM 694 N N . CYS A 1 85 ? -5.804 8.878 10.824 1.00 86.81 85 CYS A N 1
ATOM 695 C CA . CYS A 1 85 ? -7.123 8.289 10.664 1.00 86.81 85 CYS A CA 1
ATOM 696 C C . CYS A 1 85 ? -8.009 8.586 11.882 1.00 86.81 85 CYS A C 1
ATOM 698 O O . CYS A 1 85 ? -7.557 8.599 13.027 1.00 86.81 85 CYS A O 1
ATOM 700 N N . GLU A 1 86 ? -9.293 8.818 11.623 1.00 87.31 86 GLU A N 1
ATOM 701 C CA . GLU A 1 86 ? -10.282 9.099 12.666 1.00 87.31 86 GLU A CA 1
ATOM 702 C C . GLU A 1 86 ? -10.352 8.020 13.765 1.00 87.31 86 GLU A C 1
ATOM 704 O O . GLU A 1 86 ? -10.448 8.367 14.941 1.00 87.31 86 GLU A O 1
ATOM 709 N N . PRO A 1 87 ? -10.242 6.713 13.453 1.00 84.31 87 PRO A N 1
ATOM 710 C CA . PRO A 1 87 ? -10.193 5.673 14.481 1.00 84.31 87 PRO A CA 1
ATOM 711 C C . PRO A 1 87 ? -9.024 5.830 15.461 1.00 84.31 87 PRO A C 1
ATOM 713 O O . PRO A 1 87 ? -9.211 5.671 16.664 1.00 84.31 87 PRO A O 1
ATOM 716 N N . TYR A 1 88 ? -7.834 6.174 14.962 1.00 89.38 88 TYR A N 1
ATOM 717 C CA . TYR A 1 88 ? -6.659 6.388 15.805 1.00 89.38 88 TYR A CA 1
ATOM 718 C C . TYR A 1 88 ? -6.826 7.618 16.700 1.00 89.38 88 TYR A C 1
ATOM 720 O O . TYR A 1 88 ? -6.509 7.567 17.885 1.00 89.38 88 TYR A O 1
ATOM 728 N N . LYS A 1 89 ? -7.354 8.718 16.145 1.00 92.69 89 LYS A N 1
ATOM 729 C CA . LYS A 1 89 ? -7.608 9.952 16.902 1.00 92.69 89 LYS A CA 1
ATOM 730 C C . LYS A 1 89 ? -8.605 9.732 18.037 1.00 92.69 89 LYS A C 1
ATOM 732 O O . LYS A 1 89 ? -8.329 10.165 19.150 1.00 92.69 89 LYS A O 1
ATOM 737 N N . ARG A 1 90 ? -9.708 9.024 17.769 1.00 90.19 90 ARG A N 1
ATOM 738 C CA . ARG A 1 90 ? -10.709 8.672 18.789 1.00 90.19 90 ARG A CA 1
ATOM 739 C C . ARG A 1 90 ? -10.106 7.824 19.904 1.00 90.19 90 ARG A C 1
ATOM 741 O O . ARG A 1 90 ? -10.188 8.216 21.057 1.00 90.19 90 ARG A O 1
ATOM 748 N N . LEU A 1 91 ? -9.394 6.749 19.553 1.00 89.56 91 LEU A N 1
ATOM 749 C CA . LEU A 1 91 ? -8.711 5.908 20.542 1.00 89.56 91 LEU A CA 1
ATOM 750 C C . LEU A 1 91 ? -7.724 6.713 21.399 1.00 89.56 91 LEU A C 1
ATOM 752 O O . LEU A 1 91 ? -7.637 6.510 22.606 1.00 89.56 91 LEU A O 1
ATOM 756 N N . LYS A 1 92 ? -6.971 7.628 20.781 1.00 94.25 92 LYS A N 1
ATOM 757 C CA . LYS A 1 92 ? -6.037 8.494 21.501 1.00 94.25 92 LYS A CA 1
ATOM 758 C C . LYS A 1 92 ? -6.763 9.411 22.494 1.00 94.25 92 LYS A C 1
ATOM 760 O O . LYS A 1 92 ? -6.319 9.495 23.634 1.00 94.25 92 LYS A O 1
ATOM 765 N N . ALA A 1 93 ? -7.857 10.051 22.081 1.00 94.88 93 ALA A N 1
ATOM 766 C CA . ALA A 1 93 ? -8.660 10.909 22.952 1.00 94.88 93 ALA A CA 1
ATOM 767 C C . ALA A 1 93 ? -9.257 10.123 24.134 1.00 94.88 93 ALA A C 1
ATOM 769 O O . ALA A 1 93 ? -9.123 10.546 25.278 1.00 94.88 93 ALA A O 1
ATOM 770 N N . ASP A 1 94 ? -9.808 8.932 23.877 1.00 93.31 94 ASP A N 1
ATOM 771 C CA . ASP A 1 94 ? -10.373 8.066 24.921 1.00 93.31 94 ASP A CA 1
ATOM 772 C C . ASP A 1 94 ? -9.317 7.667 25.971 1.00 93.31 94 ASP A C 1
ATOM 774 O O . 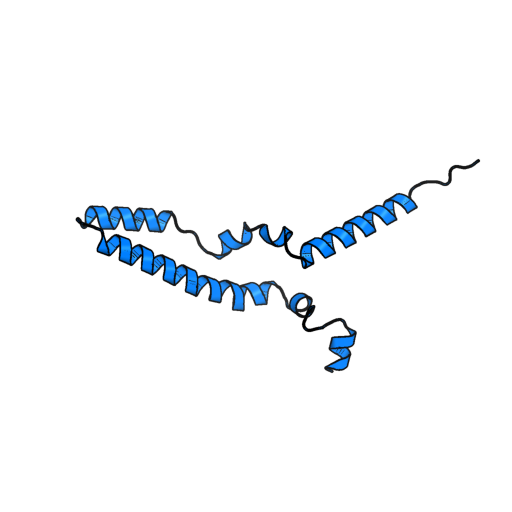ASP A 1 94 ? -9.589 7.635 27.174 1.00 93.31 94 ASP A O 1
ATOM 778 N N . LEU A 1 95 ? -8.085 7.385 25.529 1.00 94.88 95 LEU A N 1
ATOM 779 C CA . LEU A 1 95 ? -6.964 7.088 26.424 1.00 94.88 95 LEU A CA 1
ATOM 780 C C . LEU A 1 95 ? -6.543 8.316 27.241 1.00 94.88 95 LEU A C 1
ATOM 782 O O . LEU A 1 95 ? -6.303 8.190 28.442 1.00 94.88 95 LEU A O 1
ATOM 786 N N . GLU A 1 96 ? -6.452 9.492 26.617 1.00 95.38 96 GLU A N 1
ATOM 787 C CA . GLU A 1 96 ? -6.126 10.749 27.304 1.00 95.38 96 GLU A CA 1
ATOM 788 C C . GLU A 1 96 ? -7.150 11.061 28.405 1.00 95.38 96 GLU A C 1
ATOM 790 O O . GLU A 1 96 ? -6.763 11.317 29.550 1.00 95.38 96 GLU A O 1
ATOM 795 N N . ASP A 1 97 ? -8.442 10.929 28.104 1.00 95.19 97 ASP A N 1
ATOM 796 C CA . ASP A 1 97 ? -9.528 11.096 29.070 1.00 95.19 97 ASP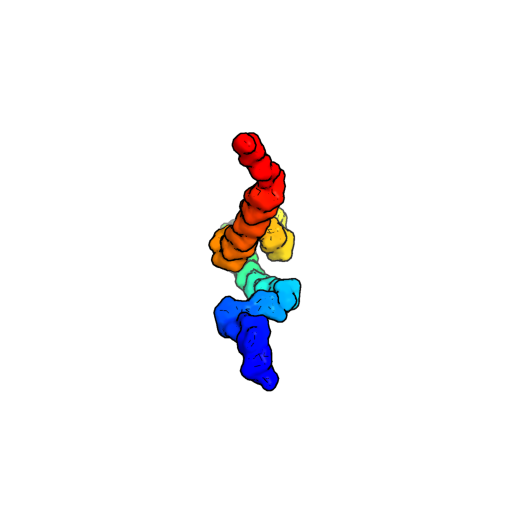 A CA 1
ATOM 797 C C . ASP A 1 97 ? -9.428 10.096 30.227 1.00 95.19 97 ASP A C 1
ATOM 799 O O . ASP A 1 97 ? -9.557 10.471 31.398 1.00 95.19 97 ASP A O 1
ATOM 803 N N . PHE A 1 98 ? -9.157 8.822 29.928 1.00 94.44 98 PHE A N 1
ATOM 804 C CA . PHE A 1 98 ? -8.973 7.793 30.949 1.00 94.44 98 PHE A CA 1
ATOM 805 C C . PHE A 1 98 ? -7.797 8.110 31.885 1.00 94.44 98 PHE A C 1
ATOM 807 O O . PHE A 1 98 ? -7.916 7.980 33.107 1.00 94.44 98 PHE A O 1
ATOM 814 N N . PHE A 1 99 ? -6.658 8.550 31.346 1.00 93.75 99 PHE A N 1
ATOM 815 C CA . PHE A 1 99 ? -5.499 8.911 32.165 1.00 93.75 99 PHE A CA 1
ATOM 816 C C . PHE A 1 99 ? -5.734 10.174 32.997 1.00 93.75 99 PHE A C 1
ATOM 818 O O . PHE A 1 99 ? -5.269 10.232 34.137 1.00 93.75 99 PHE A O 1
ATOM 825 N N . ASN A 1 100 ? -6.461 11.161 32.471 1.00 92.38 100 ASN A N 1
ATOM 826 C CA . ASN A 1 100 ? -6.769 12.397 33.192 1.00 92.38 100 ASN A CA 1
ATOM 827 C C . ASN A 1 100 ? -7.710 12.148 34.378 1.00 92.38 100 ASN A C 1
ATOM 829 O O . ASN A 1 100 ? -7.399 12.560 35.496 1.00 92.38 100 ASN A O 1
ATOM 833 N N . ARG A 1 101 ? -8.774 11.356 34.190 1.00 85.75 101 ARG A N 1
ATOM 834 C CA . ARG A 1 101 ? -9.682 10.950 35.283 1.00 85.75 101 ARG A CA 1
ATOM 835 C C . ARG A 1 101 ? -8.952 10.211 36.412 1.00 85.75 101 ARG A C 1
ATOM 837 O O . ARG A 1 101 ? -9.255 10.398 37.586 1.00 85.75 101 ARG A O 1
ATOM 844 N N . ASN A 1 102 ? -7.954 9.395 36.067 1.00 78.00 102 ASN A N 1
ATOM 845 C CA . ASN A 1 102 ? -7.130 8.671 37.042 1.00 78.00 102 ASN A CA 1
ATOM 846 C C . ASN A 1 102 ? -6.088 9.543 37.768 1.00 78.00 102 ASN A C 1
ATOM 848 O O . ASN A 1 102 ? -5.506 9.097 38.759 1.00 78.00 102 ASN A O 1
ATOM 852 N N . LYS A 1 103 ? -5.809 10.758 37.282 1.00 74.81 103 LYS A N 1
ATOM 853 C CA . LYS A 1 103 ? -4.963 11.730 37.991 1.00 74.81 103 LYS A CA 1
ATOM 854 C C . LYS A 1 103 ? -5.768 12.511 39.026 1.00 74.81 103 LYS A C 1
ATOM 856 O O . LYS A 1 103 ? -5.285 12.682 40.140 1.00 74.81 103 LYS A O 1
ATOM 861 N N . GLU A 1 104 ? -6.995 12.909 38.694 1.00 62.53 104 GLU A N 1
ATOM 862 C CA . GLU A 1 104 ? -7.901 13.627 39.607 1.00 62.53 104 GLU A CA 1
ATOM 863 C C . GLU A 1 104 ? -8.307 12.780 40.826 1.00 62.53 104 GLU A C 1
ATOM 865 O O . GLU A 1 104 ? -8.449 13.300 41.931 1.00 62.53 104 GLU A O 1
ATOM 870 N N . SER A 1 105 ? -8.405 11.456 40.670 1.00 58.56 105 SER A N 1
ATOM 871 C CA . SER A 1 105 ? -8.707 10.530 41.771 1.00 58.56 105 SER A CA 1
ATOM 872 C C . SER A 1 105 ? -7.550 10.297 42.756 1.00 58.56 105 SER A C 1
ATOM 874 O O . SER A 1 105 ? -7.756 9.669 43.794 1.00 58.56 105 SER A O 1
ATOM 876 N N . LYS A 1 106 ? -6.334 10.784 42.460 1.00 57.84 106 LYS A N 1
ATOM 877 C CA . LYS A 1 106 ? -5.141 10.630 43.317 1.00 57.84 106 LYS A CA 1
ATOM 878 C C . LYS A 1 106 ? -4.770 11.886 44.110 1.00 57.84 106 LYS A C 1
ATOM 880 O O . LYS A 1 106 ? -3.828 11.833 44.898 1.00 57.84 106 LYS A O 1
ATOM 885 N N . THR A 1 107 ? -5.476 12.998 43.931 1.00 52.44 107 THR A N 1
ATOM 886 C CA . THR A 1 107 ? -5.290 14.202 44.755 1.00 52.44 107 THR A CA 1
ATOM 887 C C . THR A 1 107 ? -5.927 13.990 46.136 1.00 52.44 107 THR A C 1
ATOM 889 O O . THR A 1 107 ? -7.137 13.769 46.196 1.00 52.44 107 THR A O 1
ATOM 892 N N . PRO A 1 108 ? -5.168 14.030 47.255 1.00 55.38 108 PRO A N 1
ATOM 893 C CA . PRO A 1 108 ? -5.766 13.961 48.585 1.00 55.38 108 PRO A CA 1
ATOM 894 C C . PRO A 1 108 ? -6.652 15.195 48.809 1.00 55.38 108 PRO A C 1
ATOM 896 O O . PRO A 1 108 ? -6.320 16.264 48.285 1.00 55.38 108 PRO A O 1
ATOM 899 N N . PRO A 1 109 ? -7.736 15.101 49.600 1.00 54.72 109 PRO A N 1
ATOM 900 C CA . PRO A 1 109 ? -8.487 16.285 49.985 1.00 54.72 109 PRO A CA 1
ATOM 901 C C . PRO A 1 109 ? -7.544 17.228 50.734 1.00 54.72 109 PRO A C 1
ATOM 903 O O . PRO A 1 109 ? -6.895 16.816 51.698 1.00 54.72 109 PRO A O 1
ATOM 906 N N . LEU A 1 110 ? -7.468 18.482 50.289 1.00 58.72 110 LEU A N 1
ATOM 907 C CA . LEU A 1 110 ? -6.866 19.556 51.068 1.00 58.72 110 LEU A CA 1
ATOM 908 C C . LEU A 1 110 ? -7.711 19.678 52.347 1.00 58.72 110 LEU A C 1
ATOM 910 O O . LEU A 1 110 ? -8.851 20.137 52.292 1.00 58.72 110 LEU A O 1
ATOM 914 N N . GLN A 1 111 ? -7.203 19.161 53.467 1.00 50.25 111 GLN A N 1
ATOM 915 C CA . GLN A 1 111 ? -7.838 19.353 54.768 1.00 50.25 111 GLN A CA 1
ATOM 916 C C . GLN A 1 111 ? -7.701 20.835 55.128 1.00 50.25 111 GLN A C 1
ATOM 918 O O . GLN A 1 111 ? -6.582 21.348 55.199 1.00 50.25 111 GLN A O 1
ATOM 923 N N . ALA A 1 112 ? -8.847 21.504 55.256 1.00 48.81 112 ALA A N 1
ATOM 924 C CA . ALA A 1 112 ? -8.983 22.856 55.789 1.00 48.81 112 ALA A CA 1
ATOM 925 C C . ALA A 1 112 ? -9.044 22.823 57.320 1.00 48.81 112 ALA A C 1
ATOM 927 O O . ALA A 1 112 ? -9.593 21.830 57.856 1.00 48.81 112 ALA A O 1
#

Radius of gyration: 25.19 Å; chains: 1; bounding box: 55×35×83 Å

Sequence (112 aa):
MKEDIKHLGVTPQTTYLYIQGHHLFDNVVVPALKRVCDRLIRDMETEIQRNAVHIVQQRNELSSYSHSVENIIPMLRRNVAYNKCEPYKRLKADLEDFFNRNKESKTPPLQA